Protein AF-A0A956XYI6-F1 (afdb_monomer)

Radius of gyration: 21.59 Å; Cα contacts (8 Å, |Δi|>4): 88; chains: 1; bounding box: 56×39×54 Å

Sequence (104 aa):
DAAPDSPQEMVDIVGSLCENNDKFAVQRPLPTVNLGDLLVIQDTGAHGYSMGFNYNGRLRPQELLLRADGIIERIRRPETLSDYFATLDHVAPDPFEPPRTPLN

Nearest PDB structures (foldseek):
  2yxx-assembly1_A  TM=8.941E-01  e=1.276E-04  Thermotoga maritima MSB8
  6n2f-assembly1_B  TM=9.217E-01  e=4.821E-04  Arabidopsis thaliana
  6n2f-assembly1_A  TM=9.181E-01  e=5.472E-04  Arabidopsis thaliana
  6n2a-assembly1_B  TM=9.261E-01  e=5.013E-03  Arabidopsis thaliana
  6n2a-assembly1_A  TM=8.818E-01  e=3.653E-03  Arabidopsis thaliana

Secondary structure (DSSP, 8-state):
---TT--EEEEEEE-SSSSTT-EEEEEEEEEPP-TT-----SS-TTTHHHH---GGG-PPPPEEEE-TTS-EEEEEPPP-HHHHTTT---SS------------

Mean predicted aligned error: 6.76 Å

Structure (mmCIF, N/CA/C/O backbone):
data_AF-A0A956XYI6-F1
#
_entry.id   AF-A0A956XYI6-F1
#
loop_
_atom_site.group_PDB
_atom_site.id
_atom_site.type_symbol
_atom_site.label_atom_id
_atom_site.label_alt_id
_atom_site.label_comp_id
_atom_site.label_asym_id
_atom_site.label_entity_id
_atom_site.label_seq_id
_atom_site.pdbx_PDB_ins_code
_atom_site.Cartn_x
_atom_site.Cartn_y
_atom_site.Cartn_z
_atom_site.occupancy
_atom_site.B_iso_or_equiv
_atom_site.auth_seq_id
_atom_site.auth_comp_id
_atom_site.auth_asym_id
_atom_site.auth_atom_id
_atom_site.pdbx_PDB_model_num
ATOM 1 N N . ASP A 1 1 ? -16.766 -8.141 13.920 1.00 50.56 1 ASP A N 1
ATOM 2 C CA . ASP A 1 1 ? -17.334 -6.944 14.569 1.00 50.56 1 ASP A CA 1
ATOM 3 C C . ASP A 1 1 ? -17.022 -6.956 16.052 1.00 50.56 1 ASP A C 1
ATOM 5 O O . ASP A 1 1 ? -17.385 -7.910 16.732 1.00 50.56 1 ASP A O 1
ATOM 9 N N . ALA A 1 2 ? -16.295 -5.948 16.537 1.00 58.91 2 ALA A N 1
ATOM 10 C CA . ALA A 1 2 ? -16.096 -5.755 17.972 1.00 58.91 2 ALA A CA 1
ATOM 11 C C . ALA A 1 2 ? -17.400 -5.225 18.590 1.00 58.91 2 ALA A C 1
ATOM 13 O O . ALA A 1 2 ? -18.053 -4.357 18.008 1.00 58.91 2 ALA A O 1
ATOM 14 N N . ALA A 1 3 ? -17.795 -5.754 19.750 1.00 64.62 3 ALA A N 1
ATOM 15 C CA . ALA A 1 3 ? -18.973 -5.275 20.464 1.00 64.62 3 ALA A CA 1
ATOM 16 C C . ALA A 1 3 ? -18.785 -3.795 20.870 1.00 64.62 3 ALA A C 1
ATOM 18 O O . ALA A 1 3 ? -17.657 -3.411 21.194 1.00 64.62 3 ALA A O 1
ATOM 19 N N . PRO A 1 4 ? -19.854 -2.976 20.888 1.00 65.25 4 PRO A N 1
ATOM 20 C CA . PRO A 1 4 ? -19.775 -1.529 21.132 1.00 65.25 4 PRO A CA 1
ATOM 21 C C . PRO A 1 4 ? -19.133 -1.131 22.475 1.00 65.25 4 PRO A C 1
ATOM 23 O O . PRO A 1 4 ? -18.628 -0.018 22.576 1.00 65.25 4 PRO A O 1
ATOM 26 N N . ASP A 1 5 ? -19.060 -2.049 23.445 1.00 73.31 5 ASP A N 1
ATOM 27 C CA . ASP A 1 5 ? -18.448 -1.832 24.767 1.00 73.31 5 ASP A CA 1
ATOM 28 C C . ASP A 1 5 ? -17.144 -2.627 24.983 1.00 73.31 5 ASP A C 1
ATOM 30 O O . ASP A 1 5 ? -16.734 -2.884 26.117 1.00 73.31 5 ASP A O 1
ATOM 34 N N . SER A 1 6 ? -16.488 -3.071 23.906 1.00 77.81 6 SER A N 1
ATOM 35 C CA . SER A 1 6 ? -15.193 -3.751 24.034 1.00 77.81 6 SER A CA 1
ATOM 36 C C . SER A 1 6 ? -14.153 -2.789 24.627 1.00 77.81 6 SER A C 1
ATOM 38 O O . SER A 1 6 ? -14.090 -1.638 24.181 1.00 77.81 6 SER A O 1
ATOM 40 N N . PRO A 1 7 ? -13.313 -3.231 25.584 1.00 85.88 7 PRO A N 1
ATOM 41 C CA . PRO A 1 7 ? -12.208 -2.423 26.086 1.00 85.88 7 PRO A CA 1
ATOM 42 C C . PRO A 1 7 ? -11.356 -1.896 24.928 1.00 85.88 7 PRO A C 1
ATOM 44 O O . PRO A 1 7 ? -11.027 -2.647 24.007 1.00 85.88 7 PRO A O 1
ATOM 47 N N . GLN A 1 8 ? -11.032 -0.604 24.972 1.00 92.94 8 GLN A N 1
ATOM 48 C CA . GLN A 1 8 ? -10.189 0.040 23.971 1.00 92.94 8 GLN A CA 1
ATOM 49 C C . GLN A 1 8 ? -8.785 0.272 24.515 1.00 92.94 8 GLN A C 1
ATOM 51 O O . GLN A 1 8 ? -8.595 0.633 25.678 1.00 92.94 8 GLN A O 1
ATOM 56 N N . GLU A 1 9 ? -7.807 0.112 23.637 1.00 94.69 9 GLU A N 1
ATOM 57 C CA . GLU A 1 9 ? -6.398 0.354 23.886 1.00 94.69 9 GLU A CA 1
ATOM 58 C C . GLU A 1 9 ? -5.934 1.522 23.011 1.00 94.69 9 GLU A C 1
ATOM 60 O O . GLU A 1 9 ? -6.329 1.654 21.850 1.00 94.69 9 GLU A O 1
ATOM 65 N N . MET A 1 10 ? -5.103 2.397 23.578 1.00 97.00 10 MET A N 1
ATOM 66 C CA . MET A 1 10 ? -4.497 3.503 22.838 1.00 97.00 10 MET A CA 1
ATOM 67 C C . MET A 1 10 ? -3.243 3.004 22.129 1.00 97.00 10 MET A C 1
ATOM 69 O O . MET A 1 10 ? -2.250 2.693 22.787 1.00 97.00 10 MET A O 1
ATOM 73 N N . VAL A 1 11 ? -3.278 2.955 20.797 1.00 96.50 11 VAL A N 1
ATOM 74 C CA . VAL A 1 11 ? -2.199 2.381 19.981 1.00 96.50 11 VAL A CA 1
ATOM 75 C C . VAL A 1 11 ? -1.769 3.307 18.843 1.00 96.50 11 VAL A C 1
ATOM 77 O O . VAL A 1 11 ? -2.547 4.121 18.346 1.00 96.50 11 VAL A O 1
ATOM 80 N N . ASP A 1 12 ? -0.523 3.162 18.400 1.00 96.88 12 ASP A N 1
ATOM 81 C CA . ASP A 1 12 ? -0.063 3.706 17.121 1.00 96.88 12 ASP A CA 1
ATOM 82 C C . ASP A 1 12 ? -0.261 2.648 16.024 1.00 96.88 12 ASP A C 1
ATOM 84 O O . ASP A 1 12 ? 0.045 1.472 16.219 1.00 96.88 12 ASP A O 1
ATOM 88 N N . ILE A 1 13 ? -0.738 3.073 14.854 1.00 97.12 13 ILE A N 1
ATOM 89 C CA . ILE A 1 13 ? -0.827 2.246 13.648 1.00 97.12 13 ILE A CA 1
ATOM 90 C C . ILE A 1 13 ? 0.406 2.515 12.805 1.00 97.12 13 ILE A C 1
ATOM 92 O O . ILE A 1 13 ? 0.549 3.585 12.207 1.00 97.12 13 ILE A O 1
ATOM 96 N N . VAL A 1 14 ? 1.288 1.527 12.766 1.00 97.06 14 VAL A N 1
ATOM 97 C CA . VAL A 1 14 ? 2.578 1.600 12.085 1.00 97.06 14 VAL A CA 1
ATOM 98 C C . VAL A 1 14 ? 2.607 0.676 10.880 1.00 97.06 14 VAL A C 1
ATOM 100 O O . VAL A 1 14 ? 1.858 -0.302 10.812 1.00 97.06 14 VAL A O 1
ATOM 103 N N . GLY A 1 15 ? 3.450 1.013 9.911 1.00 94.25 15 GLY A N 1
ATOM 104 C CA . GLY A 1 15 ? 3.763 0.112 8.818 1.00 94.25 15 GLY A CA 1
ATOM 105 C C . GLY A 1 15 ? 4.830 -0.908 9.212 1.00 94.25 15 GLY A C 1
ATOM 106 O O .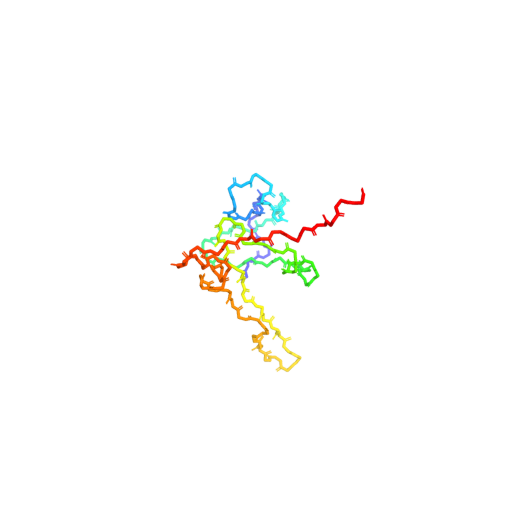 GLY A 1 15 ? 4.993 -1.280 10.373 1.00 94.25 15 GLY A O 1
ATOM 107 N N . SER A 1 16 ? 5.520 -1.419 8.201 1.00 92.50 16 SER A N 1
ATOM 108 C CA . SER A 1 16 ? 6.507 -2.497 8.348 1.00 92.50 16 SER A CA 1
ATOM 109 C C . SER A 1 16 ? 7.910 -2.085 7.913 1.00 92.50 16 SER A C 1
ATOM 111 O O . SER A 1 16 ? 8.778 -2.942 7.738 1.00 92.50 16 SER A O 1
ATOM 113 N N . LEU A 1 17 ? 8.107 -0.795 7.658 1.00 93.12 17 LEU A N 1
ATOM 114 C CA . LEU A 1 17 ? 9.400 -0.222 7.340 1.00 93.12 17 LEU A CA 1
ATOM 115 C C . LEU A 1 17 ? 10.223 -0.081 8.626 1.00 93.12 17 LEU A C 1
ATOM 117 O O . LEU A 1 17 ? 9.695 -0.062 9.738 1.00 93.12 17 LEU A O 1
ATOM 121 N N . CYS A 1 18 ? 11.538 0.008 8.473 1.00 91.69 18 CYS A N 1
ATOM 122 C CA . CYS A 1 18 ? 12.494 0.072 9.577 1.00 91.69 18 CYS A CA 1
ATOM 123 C C . CYS A 1 18 ? 12.649 1.502 10.130 1.00 91.69 18 CYS A C 1
ATOM 125 O O . CYS A 1 18 ? 13.614 1.812 10.829 1.00 91.69 18 CYS A O 1
ATOM 127 N N . GLU A 1 19 ? 11.699 2.383 9.819 1.00 93.88 19 GLU A N 1
ATOM 128 C CA . GLU A 1 19 ? 11.805 3.823 9.977 1.00 93.88 19 GLU A CA 1
ATOM 129 C C . GLU A 1 19 ? 10.803 4.318 11.022 1.00 93.88 19 GLU A C 1
ATOM 131 O O . GLU A 1 19 ? 9.615 4.010 10.980 1.00 93.88 19 GLU A O 1
ATOM 136 N N . ASN A 1 20 ? 11.265 5.157 11.953 1.00 92.75 20 ASN A N 1
ATOM 137 C CA . ASN A 1 20 ? 10.431 5.659 13.054 1.00 92.75 20 ASN A CA 1
ATOM 138 C C . ASN A 1 20 ? 9.197 6.460 12.588 1.00 92.75 20 ASN A C 1
ATOM 140 O O . ASN A 1 20 ? 8.216 6.578 13.324 1.00 92.75 20 ASN A O 1
ATOM 144 N N . ASN A 1 21 ? 9.253 7.048 11.391 1.00 92.94 21 ASN A N 1
ATOM 145 C CA . ASN A 1 21 ? 8.155 7.822 10.819 1.00 92.94 21 ASN A CA 1
ATOM 146 C C . ASN A 1 21 ? 7.201 6.987 9.949 1.00 92.94 21 ASN A C 1
ATOM 148 O O . ASN A 1 21 ? 6.273 7.570 9.391 1.00 92.94 21 ASN A O 1
ATOM 152 N N . ASP A 1 22 ? 7.373 5.663 9.863 1.00 95.56 22 ASP A N 1
ATOM 153 C CA . ASP A 1 22 ? 6.422 4.767 9.195 1.00 95.56 22 ASP A CA 1
ATOM 154 C C . ASP A 1 22 ? 5.172 4.544 10.061 1.00 95.56 22 ASP A C 1
ATOM 156 O O . ASP A 1 22 ? 4.920 3.473 10.619 1.00 95.56 22 ASP A O 1
ATOM 160 N N . LYS A 1 23 ? 4.407 5.622 10.233 1.00 96.38 23 LYS A N 1
ATOM 161 C CA . LYS A 1 23 ? 3.186 5.671 11.034 1.00 96.38 23 LYS A CA 1
ATOM 162 C C . LYS A 1 23 ? 2.031 6.158 10.170 1.00 96.38 23 LYS A C 1
ATOM 164 O O . LYS A 1 23 ? 2.054 7.280 9.674 1.00 96.38 23 LYS A O 1
ATOM 169 N N . PHE A 1 24 ? 0.990 5.342 10.049 1.00 95.81 24 PHE A N 1
ATOM 170 C CA . PHE A 1 24 ? -0.259 5.724 9.387 1.00 95.81 24 PHE A CA 1
ATOM 171 C C . PHE A 1 24 ? -1.141 6.582 10.292 1.00 95.81 24 PHE A C 1
ATOM 173 O O . PHE A 1 24 ? -1.826 7.496 9.835 1.00 95.81 24 PHE A O 1
ATOM 180 N N . ALA A 1 25 ? -1.145 6.275 11.587 1.00 96.69 25 ALA A N 1
ATOM 181 C CA . ALA A 1 25 ? -1.936 6.982 12.575 1.00 96.69 25 ALA A CA 1
ATOM 182 C C . ALA A 1 25 ? -1.298 6.844 13.954 1.00 96.69 25 ALA A C 1
ATOM 184 O O . ALA A 1 25 ? -0.760 5.797 14.295 1.00 96.69 25 ALA A O 1
ATOM 185 N N . VAL A 1 26 ? -1.386 7.893 14.761 1.00 97.12 26 VAL A N 1
ATOM 186 C CA . VAL A 1 26 ? -0.873 7.898 16.134 1.00 97.12 26 VAL A CA 1
ATOM 187 C C . VAL A 1 26 ? -2.022 7.999 17.124 1.00 97.12 26 VAL A C 1
ATOM 189 O O . VAL A 1 26 ? -3.037 8.631 16.812 1.00 97.12 26 VAL A O 1
ATOM 192 N N . GLN A 1 27 ? -1.847 7.381 18.293 1.00 96.94 27 GLN A N 1
ATOM 193 C CA . GLN A 1 27 ? -2.747 7.470 19.445 1.00 96.94 27 GLN A CA 1
ATOM 194 C C . GLN A 1 27 ? -4.221 7.239 19.080 1.00 96.94 27 GLN A C 1
ATOM 196 O O . GLN A 1 27 ? -5.089 8.074 19.343 1.00 96.94 27 GLN A O 1
ATOM 201 N N . ARG A 1 28 ? -4.512 6.105 18.441 1.00 96.19 28 ARG A N 1
ATOM 202 C CA . ARG A 1 28 ? -5.872 5.708 18.080 1.00 96.19 28 ARG A CA 1
ATOM 203 C C . ARG A 1 28 ? -6.453 4.772 19.135 1.00 96.19 28 ARG A C 1
ATOM 205 O O . ARG A 1 28 ? -5.806 3.777 19.452 1.00 96.19 28 ARG A O 1
ATOM 212 N N . PRO A 1 29 ? -7.655 5.066 19.658 1.00 95.50 29 PRO A N 1
ATOM 213 C CA . PRO A 1 29 ? -8.374 4.117 20.485 1.00 95.50 29 PRO A CA 1
ATOM 214 C C . PRO A 1 29 ? -8.939 3.015 19.587 1.00 95.50 29 PRO A C 1
ATOM 216 O O . PRO A 1 29 ? -9.741 3.290 18.691 1.00 95.50 29 PRO A O 1
ATOM 219 N N . LEU A 1 30 ? -8.507 1.776 19.799 1.00 94.00 30 LEU A N 1
ATOM 220 C CA . LEU A 1 30 ? -8.997 0.608 19.068 1.00 94.00 30 LEU A CA 1
ATOM 221 C C . LEU A 1 30 ? -9.377 -0.510 20.039 1.00 94.00 30 LEU A C 1
ATOM 223 O O . LEU A 1 30 ? -8.785 -0.596 21.113 1.00 94.00 30 LEU A O 1
ATOM 227 N N . PRO A 1 31 ? -10.344 -1.377 19.689 1.00 93.50 31 PRO A N 1
ATOM 228 C CA . PRO A 1 31 ? -10.529 -2.627 20.420 1.00 93.50 31 PRO A CA 1
ATOM 229 C C . PRO A 1 31 ? -9.249 -3.476 20.353 1.00 93.50 31 PRO A C 1
ATOM 231 O O . PRO A 1 31 ? -8.425 -3.278 19.459 1.00 93.50 31 PRO A O 1
ATOM 234 N N . THR A 1 32 ? -9.099 -4.446 21.259 1.00 91.88 32 THR A N 1
ATOM 235 C CA . THR A 1 32 ? -7.982 -5.404 21.220 1.00 91.88 32 THR A CA 1
ATOM 236 C C . THR A 1 32 ? -7.858 -6.048 19.834 1.00 91.88 32 THR A C 1
ATOM 238 O O . THR A 1 32 ? -8.815 -6.638 19.328 1.00 91.88 32 THR A O 1
ATOM 241 N N . VAL A 1 33 ? -6.671 -5.933 19.233 1.00 92.00 33 VAL A N 1
ATOM 242 C CA . VAL A 1 33 ? -6.356 -6.428 17.885 1.00 92.00 33 VAL A CA 1
ATOM 243 C C . VAL A 1 33 ? -5.593 -7.743 17.982 1.00 92.00 33 VAL A C 1
ATOM 245 O O . VAL A 1 33 ? -4.640 -7.864 18.751 1.00 92.00 33 VAL A O 1
ATOM 248 N N . ASN A 1 34 ? -5.975 -8.715 17.162 1.00 92.38 34 ASN A N 1
ATOM 249 C CA . ASN A 1 34 ? -5.320 -10.010 17.063 1.00 92.38 34 ASN A CA 1
ATOM 250 C C . ASN A 1 34 ? -4.655 -10.190 15.694 1.00 92.38 34 ASN A C 1
ATOM 252 O O . ASN A 1 34 ? -5.015 -9.562 14.697 1.00 92.38 34 ASN A O 1
ATOM 256 N N . LEU A 1 35 ? -3.673 -11.092 15.630 1.00 95.19 35 LEU A N 1
ATOM 257 C CA . LEU A 1 35 ? -3.078 -11.488 14.355 1.00 95.19 35 LEU A CA 1
ATOM 258 C C . LEU A 1 35 ? -4.158 -12.047 13.420 1.00 95.19 35 LEU A C 1
ATOM 260 O O . LEU A 1 35 ? -4.878 -12.974 13.781 1.00 95.19 35 LEU A O 1
ATOM 264 N N . GLY A 1 36 ? -4.217 -11.503 12.205 1.00 94.75 36 GLY A N 1
ATOM 265 C CA . GLY A 1 36 ? -5.202 -11.879 11.190 1.00 94.75 36 GLY A CA 1
ATOM 266 C C . GLY A 1 36 ? -6.411 -10.946 11.100 1.00 94.75 36 GLY A C 1
ATOM 267 O O . GLY A 1 36 ? -7.148 -11.044 10.120 1.00 94.75 36 GLY A O 1
ATOM 268 N N . ASP A 1 37 ? -6.591 -10.021 12.047 1.00 95.19 37 ASP A N 1
ATOM 269 C CA . ASP A 1 37 ? -7.630 -8.996 11.942 1.00 95.19 37 ASP A CA 1
ATOM 270 C C . ASP A 1 37 ? -7.372 -8.057 10.752 1.00 95.19 37 ASP A C 1
ATOM 272 O O . ASP A 1 37 ? -6.231 -7.764 10.381 1.00 95.19 37 ASP A O 1
ATOM 276 N N . LEU A 1 38 ? -8.458 -7.566 10.149 1.00 95.50 38 LEU A N 1
ATOM 277 C CA . LEU A 1 38 ? -8.398 -6.610 9.047 1.00 95.50 38 LEU A CA 1
ATOM 278 C C . LEU A 1 38 ? -8.484 -5.177 9.572 1.00 95.50 38 LEU A C 1
ATOM 280 O O . LEU A 1 38 ? -9.386 -4.834 10.335 1.00 95.50 38 LEU A O 1
ATOM 284 N N . LEU A 1 39 ? -7.584 -4.325 9.083 1.00 94.44 39 LEU A N 1
ATOM 285 C CA . LEU A 1 39 ? -7.591 -2.885 9.318 1.00 94.44 39 LEU A CA 1
ATOM 286 C C . LEU A 1 39 ? -7.820 -2.146 7.997 1.00 94.44 39 LEU A C 1
ATOM 288 O O . LEU A 1 39 ? -7.223 -2.488 6.977 1.00 94.44 39 LEU A O 1
ATOM 292 N N . VAL A 1 40 ? -8.659 -1.110 8.022 1.00 95.75 40 VAL A N 1
ATOM 293 C CA . VAL A 1 40 ? -8.956 -0.274 6.852 1.00 95.75 40 VAL A CA 1
ATOM 294 C C . VAL A 1 40 ? -8.520 1.161 7.120 1.00 95.75 40 VAL A C 1
ATOM 296 O O . VAL A 1 40 ? -8.960 1.779 8.089 1.00 95.75 40 VAL A O 1
ATOM 299 N N . ILE A 1 41 ? -7.689 1.705 6.230 1.00 96.38 41 ILE A N 1
ATOM 300 C CA . ILE A 1 41 ? -7.370 3.134 6.184 1.00 96.38 41 ILE A CA 1
ATOM 301 C C . ILE A 1 41 ? -8.292 3.774 5.143 1.00 96.38 41 ILE A C 1
ATOM 303 O O . ILE A 1 41 ? -8.198 3.479 3.950 1.00 96.38 41 ILE A O 1
ATOM 307 N N . GLN A 1 42 ? -9.208 4.614 5.618 1.00 96.44 42 GLN A N 1
ATOM 308 C CA . GLN A 1 42 ? -10.186 5.310 4.782 1.00 96.44 42 GLN A CA 1
ATOM 309 C C . GLN A 1 42 ? -9.541 6.467 4.004 1.00 96.44 42 GLN A C 1
ATOM 311 O O . GLN A 1 42 ? -8.439 6.906 4.330 1.00 96.44 42 GLN A O 1
ATOM 316 N N . ASP A 1 43 ? -10.241 6.954 2.977 1.00 96.50 43 ASP A N 1
ATOM 317 C CA . ASP A 1 43 ? -9.862 8.133 2.181 1.00 96.50 43 ASP A CA 1
ATOM 318 C C . ASP A 1 43 ? -8.493 8.037 1.478 1.00 96.50 43 ASP A C 1
ATOM 320 O O . ASP A 1 43 ? -7.810 9.030 1.239 1.00 96.50 43 ASP A O 1
ATOM 324 N N . THR A 1 44 ? -8.100 6.827 1.078 1.00 96.19 44 THR A N 1
ATOM 325 C CA . THR A 1 44 ? -6.797 6.530 0.449 1.00 96.19 44 THR A CA 1
ATOM 326 C C . THR A 1 44 ? -6.796 6.594 -1.085 1.00 96.19 44 THR A C 1
ATOM 328 O O . THR A 1 44 ? -5.797 6.255 -1.722 1.00 96.19 44 THR A O 1
ATOM 331 N N . GLY A 1 45 ? -7.898 7.036 -1.704 1.00 96.19 45 GLY A N 1
ATOM 332 C CA . GLY A 1 45 ? -8.069 7.013 -3.164 1.00 96.19 45 GLY A CA 1
ATOM 333 C C . GLY A 1 45 ? -7.193 8.014 -3.928 1.00 96.19 45 GLY A C 1
ATOM 334 O O . GLY A 1 45 ? -6.748 7.727 -5.037 1.00 96.19 45 GLY A O 1
ATOM 335 N N . ALA A 1 46 ? -6.911 9.178 -3.341 1.00 97.38 46 ALA A N 1
ATOM 336 C CA . ALA A 1 46 ? -6.024 10.179 -3.928 1.00 97.38 46 ALA A CA 1
ATOM 337 C C . ALA A 1 46 ? -4.635 10.090 -3.294 1.00 97.38 46 ALA A C 1
ATOM 339 O O . ALA A 1 46 ? -4.511 9.934 -2.084 1.00 97.38 46 ALA A O 1
ATOM 340 N N . HIS A 1 47 ? -3.586 10.212 -4.110 1.00 96.00 47 HIS A N 1
ATOM 341 C CA . HIS A 1 47 ? -2.182 10.260 -3.675 1.00 96.00 47 HIS A CA 1
ATOM 342 C C . HIS A 1 47 ? -1.650 9.037 -2.903 1.00 96.00 47 HIS A C 1
ATOM 344 O O . HIS A 1 47 ? -0.455 8.987 -2.642 1.00 96.00 47 HIS A O 1
ATOM 350 N N . GLY A 1 48 ? -2.474 8.026 -2.606 1.00 94.31 48 GLY A N 1
ATOM 351 C CA . GLY A 1 48 ? -2.039 6.776 -1.983 1.00 94.31 48 GLY A CA 1
ATOM 352 C C . GLY A 1 48 ? -1.136 5.970 -2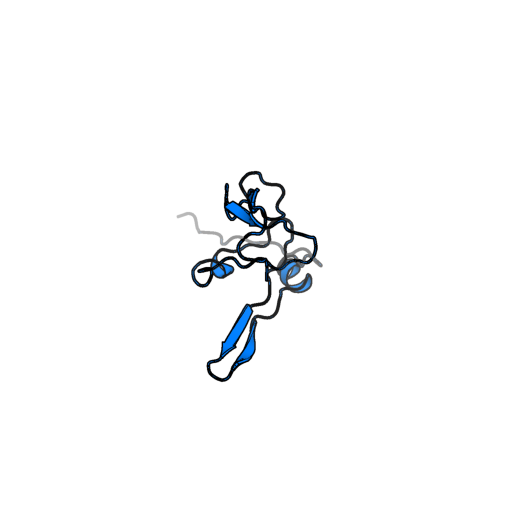.916 1.00 94.31 48 GLY A C 1
ATOM 353 O O . GLY A 1 48 ? 0.089 6.030 -2.827 1.00 94.31 48 GLY A O 1
ATOM 354 N N . TYR A 1 49 ? -1.729 5.238 -3.864 1.00 95.44 49 TYR A N 1
ATOM 355 C CA . TYR A 1 49 ? -0.945 4.397 -4.775 1.00 95.44 49 TYR A CA 1
ATOM 356 C C . TYR A 1 49 ? 0.069 5.207 -5.600 1.00 95.44 49 TYR A C 1
ATOM 358 O O . TYR A 1 49 ? 1.208 4.774 -5.790 1.00 95.44 49 TYR A O 1
ATOM 366 N N . SER A 1 50 ? -0.324 6.386 -6.097 1.00 96.00 50 SER A N 1
ATOM 367 C CA . SER A 1 50 ? 0.503 7.186 -7.012 1.00 96.00 50 SER A CA 1
ATOM 368 C C . SER A 1 50 ? 1.786 7.725 -6.381 1.00 96.00 50 SER A C 1
ATOM 370 O O . SER A 1 50 ? 2.758 7.922 -7.106 1.00 96.00 50 SER A O 1
ATOM 372 N N . MET A 1 51 ? 1.817 7.927 -5.060 1.00 96.06 51 MET A N 1
ATOM 373 C CA . MET A 1 51 ? 3.016 8.367 -4.337 1.00 96.06 51 MET A CA 1
ATOM 374 C C . MET A 1 51 ? 3.709 7.236 -3.570 1.00 96.06 51 MET A C 1
ATOM 376 O O . MET A 1 51 ? 4.753 7.472 -2.969 1.00 96.06 51 MET A O 1
ATOM 380 N N . GLY A 1 52 ? 3.171 6.013 -3.600 1.00 92.00 52 GLY A N 1
ATOM 381 C CA . GLY A 1 52 ? 3.832 4.842 -3.031 1.00 92.00 52 GLY A CA 1
ATOM 382 C C . GLY A 1 52 ? 5.130 4.491 -3.767 1.00 92.00 52 GLY A C 1
ATOM 383 O O . GLY A 1 52 ? 5.313 4.825 -4.941 1.00 92.00 52 GLY A O 1
ATOM 384 N N . PHE A 1 53 ? 6.029 3.785 -3.085 1.00 91.38 53 PHE A N 1
ATOM 385 C CA . PHE A 1 53 ? 7.331 3.349 -3.598 1.00 91.38 53 PHE A CA 1
ATOM 386 C C . PHE A 1 53 ? 7.744 2.008 -2.980 1.00 91.38 53 PHE A C 1
ATOM 388 O O . PHE A 1 53 ? 7.258 1.620 -1.921 1.00 91.38 53 PHE A O 1
ATOM 395 N N . ASN A 1 54 ? 8.665 1.304 -3.638 1.00 94.94 54 ASN A N 1
ATOM 396 C CA . ASN A 1 54 ? 9.090 -0.054 -3.284 1.00 94.94 54 ASN A CA 1
ATOM 397 C C . ASN A 1 54 ? 10.232 -0.100 -2.255 1.00 94.94 54 ASN A C 1
ATOM 399 O O . ASN A 1 54 ? 11.167 -0.899 -2.361 1.00 94.94 54 ASN A O 1
ATOM 403 N N . TYR A 1 55 ? 10.197 0.800 -1.277 1.00 93.81 55 TYR A N 1
ATOM 404 C CA . TYR A 1 55 ? 11.218 0.850 -0.238 1.00 93.81 55 TYR A CA 1
ATOM 405 C C . TYR A 1 55 ? 11.216 -0.441 0.600 1.00 93.81 55 TYR A C 1
ATOM 407 O O . TYR A 1 55 ? 10.183 -1.097 0.750 1.00 93.81 55 TYR A O 1
ATOM 415 N N . ASN A 1 56 ? 12.394 -0.861 1.068 1.00 93.75 56 ASN A N 1
ATOM 416 C CA . ASN A 1 56 ? 12.632 -2.180 1.674 1.00 93.75 56 ASN A CA 1
ATOM 417 C C . ASN A 1 56 ? 12.162 -3.371 0.808 1.00 93.75 56 ASN A C 1
ATOM 419 O O . ASN A 1 56 ? 11.823 -4.431 1.332 1.00 93.75 56 ASN A O 1
ATOM 423 N N . GLY A 1 57 ? 12.115 -3.202 -0.520 1.00 92.81 57 GLY A N 1
ATOM 424 C CA . GLY A 1 57 ? 11.692 -4.247 -1.456 1.00 92.81 57 GLY A CA 1
ATOM 425 C C . GLY A 1 57 ? 10.207 -4.603 -1.359 1.00 92.81 57 GLY A C 1
ATOM 426 O O . GLY A 1 57 ? 9.799 -5.676 -1.804 1.00 92.81 57 GLY A O 1
ATOM 427 N N . ARG A 1 58 ? 9.376 -3.736 -0.761 1.00 94.00 58 ARG A N 1
ATOM 428 C CA . ARG A 1 58 ? 7.930 -3.962 -0.675 1.00 94.00 58 ARG A CA 1
ATOM 429 C C . ARG A 1 58 ? 7.294 -3.798 -2.051 1.00 94.00 58 ARG A C 1
ATOM 431 O O . ARG A 1 58 ? 7.272 -2.705 -2.606 1.00 94.00 58 ARG A O 1
ATOM 438 N N . LEU A 1 59 ? 6.782 -4.893 -2.602 1.00 96.31 59 LEU A N 1
ATOM 439 C CA . LEU A 1 59 ? 6.050 -4.899 -3.870 1.00 96.31 59 LEU A CA 1
ATOM 440 C C . LEU A 1 59 ? 4.730 -4.135 -3.724 1.00 96.31 59 LEU A C 1
ATOM 442 O O . LEU A 1 59 ? 4.065 -4.241 -2.688 1.00 96.31 59 LEU A O 1
ATOM 446 N N . ARG A 1 60 ? 4.338 -3.371 -4.748 1.00 96.50 60 ARG A N 1
ATOM 447 C CA . ARG A 1 60 ? 3.073 -2.630 -4.712 1.00 96.50 60 ARG A CA 1
ATOM 448 C C . ARG A 1 60 ? 1.874 -3.587 -4.691 1.00 96.50 60 ARG A C 1
ATOM 450 O O . ARG A 1 60 ? 1.885 -4.614 -5.382 1.00 96.50 60 ARG A O 1
ATOM 457 N N . PRO A 1 61 ? 0.828 -3.263 -3.910 1.00 96.44 61 PRO A N 1
ATOM 458 C CA . PRO A 1 61 ? -0.345 -4.114 -3.783 1.00 96.44 61 PRO A CA 1
ATOM 459 C C . PRO A 1 61 ? -1.201 -4.089 -5.054 1.00 96.44 61 PRO A C 1
ATOM 461 O O . PRO A 1 61 ? -1.026 -3.263 -5.944 1.00 96.44 61 PRO A O 1
ATOM 464 N N . GLN A 1 62 ? -2.169 -4.998 -5.120 1.00 97.94 62 GLN A N 1
ATOM 465 C CA . GLN A 1 62 ? -3.239 -4.926 -6.113 1.00 97.94 62 GLN A CA 1
ATOM 466 C C . GLN A 1 62 ? -4.224 -3.793 -5.796 1.00 97.94 62 GLN A C 1
ATOM 468 O O . GLN A 1 62 ? -4.370 -3.408 -4.637 1.00 97.94 62 GLN A O 1
ATOM 473 N N . GLU A 1 63 ? -4.970 -3.343 -6.803 1.00 98.31 63 GLU A N 1
ATOM 474 C CA . GLU A 1 63 ? -6.119 -2.449 -6.627 1.00 98.31 63 GLU A CA 1
ATOM 475 C C . GLU A 1 63 ? -7.389 -3.150 -7.109 1.00 98.31 63 GLU A C 1
ATOM 477 O O . GLU A 1 63 ? -7.429 -3.746 -8.194 1.00 98.31 63 GLU A O 1
ATOM 482 N N . LEU A 1 64 ? -8.427 -3.076 -6.279 1.00 98.31 64 LEU A N 1
ATOM 483 C CA . LEU A 1 64 ? -9.742 -3.645 -6.536 1.00 98.31 64 LEU A CA 1
ATOM 484 C C . LEU A 1 64 ? -10.775 -2.517 -6.591 1.00 98.31 64 LEU A C 1
ATOM 486 O O . LEU A 1 64 ? -10.716 -1.579 -5.800 1.00 98.31 64 LEU A O 1
ATOM 490 N N . LEU A 1 65 ? -11.733 -2.637 -7.502 1.00 98.31 65 LEU A N 1
ATOM 491 C CA . LEU A 1 65 ? -12.867 -1.739 -7.658 1.00 98.31 65 LEU A CA 1
ATOM 492 C C . LEU A 1 65 ? -14.153 -2.498 -7.336 1.00 98.31 65 LEU A C 1
ATOM 494 O O . LEU A 1 65 ? -14.491 -3.466 -8.014 1.00 98.31 65 LEU A O 1
ATOM 498 N N . LEU A 1 66 ? -14.889 -2.036 -6.328 1.00 98.19 66 LEU A N 1
ATOM 499 C CA . LEU A 1 66 ? -16.267 -2.463 -6.108 1.00 98.19 66 LEU A CA 1
ATOM 500 C C . LEU A 1 66 ? -17.184 -1.666 -7.041 1.00 98.19 66 LEU A C 1
ATOM 502 O O . LEU A 1 66 ? -17.276 -0.442 -6.942 1.00 98.19 66 LEU A O 1
ATOM 506 N N . ARG A 1 67 ? -17.849 -2.358 -7.962 1.00 98.19 67 ARG A N 1
ATOM 507 C CA . ARG A 1 67 ? -18.782 -1.769 -8.928 1.00 98.19 67 ARG A CA 1
ATOM 508 C C . ARG A 1 67 ? -20.160 -1.566 -8.292 1.00 98.19 67 ARG A C 1
ATOM 510 O O . ARG A 1 67 ? -20.505 -2.199 -7.296 1.00 98.19 67 ARG A O 1
ATOM 517 N N . ALA A 1 68 ? -20.978 -0.707 -8.903 1.00 98.25 68 ALA A N 1
ATOM 518 C CA . ALA A 1 68 ? -22.332 -0.406 -8.423 1.00 98.25 68 ALA A CA 1
ATOM 519 C C . ALA A 1 68 ? -23.280 -1.624 -8.434 1.00 98.25 68 ALA A C 1
AT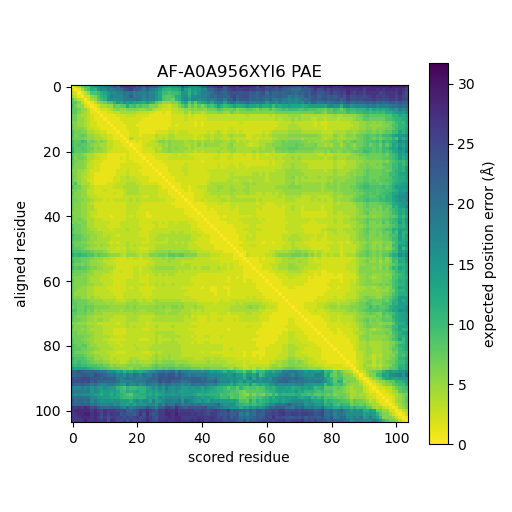OM 521 O O . ALA A 1 68 ? -24.254 -1.645 -7.690 1.00 98.25 68 ALA A O 1
ATOM 522 N N . ASP A 1 69 ? -22.989 -2.638 -9.254 1.00 98.06 69 ASP A N 1
ATOM 523 C CA . ASP A 1 69 ? -23.719 -3.912 -9.313 1.00 98.06 69 ASP A CA 1
ATOM 524 C C . ASP A 1 69 ? -23.201 -4.965 -8.312 1.00 98.06 69 ASP A C 1
ATOM 526 O O . ASP A 1 69 ? -23.644 -6.112 -8.335 1.00 98.06 69 ASP A O 1
ATOM 530 N N . GLY A 1 70 ? -22.272 -4.591 -7.426 1.00 98.38 70 GLY A N 1
ATOM 531 C CA . GLY A 1 70 ? -21.713 -5.463 -6.391 1.00 98.38 70 GLY A CA 1
ATOM 532 C C . GLY A 1 70 ? -20.554 -6.348 -6.855 1.00 98.38 70 GLY A C 1
ATOM 533 O O . GLY A 1 70 ? -19.973 -7.059 -6.036 1.00 98.38 70 GLY A O 1
ATOM 534 N N . ILE A 1 71 ? -20.175 -6.306 -8.136 1.00 98.56 71 ILE A N 1
ATOM 535 C CA . ILE A 1 71 ? -19.023 -7.060 -8.643 1.00 98.56 71 ILE A CA 1
ATOM 536 C C . ILE A 1 71 ? -17.723 -6.388 -8.191 1.00 98.56 71 ILE A C 1
ATOM 538 O O . ILE A 1 71 ? -17.558 -5.175 -8.316 1.00 98.56 71 ILE A O 1
ATOM 542 N N . ILE A 1 72 ? -16.772 -7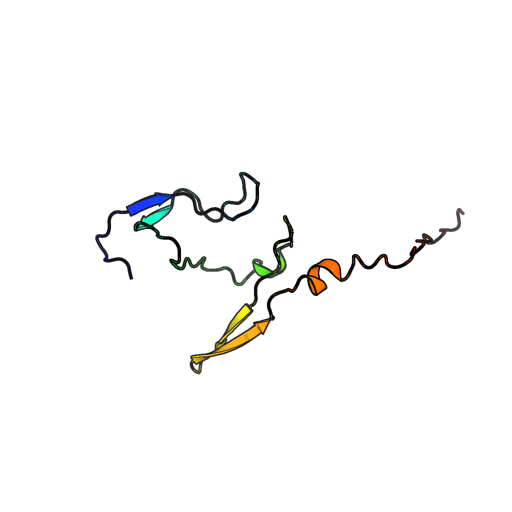.193 -7.715 1.00 98.56 72 ILE A N 1
ATOM 543 C CA . ILE A 1 72 ? -15.408 -6.747 -7.418 1.00 98.56 72 ILE A CA 1
ATOM 544 C C . ILE A 1 72 ? -14.529 -7.040 -8.632 1.00 98.56 72 ILE A C 1
ATOM 546 O O . ILE A 1 72 ? -14.332 -8.195 -9.009 1.00 98.56 72 ILE A O 1
ATOM 550 N N . GLU A 1 73 ? -13.982 -5.991 -9.231 1.00 98.44 73 GLU A N 1
ATOM 551 C CA . GLU A 1 73 ? -13.079 -6.071 -10.374 1.00 98.44 73 GLU A CA 1
ATOM 552 C C . GLU A 1 73 ? -11.648 -5.748 -9.946 1.00 98.44 73 GLU A C 1
ATOM 554 O O . GLU A 1 73 ? -11.399 -4.772 -9.241 1.00 98.44 73 GLU A O 1
ATOM 559 N N . ARG A 1 74 ? -10.673 -6.545 -10.390 1.00 98.50 74 ARG A N 1
ATOM 560 C CA . ARG A 1 74 ? -9.260 -6.213 -10.190 1.00 98.50 74 ARG A CA 1
ATOM 561 C C . ARG A 1 74 ? -8.790 -5.274 -11.291 1.00 98.50 74 ARG A C 1
ATOM 563 O O . ARG A 1 74 ? -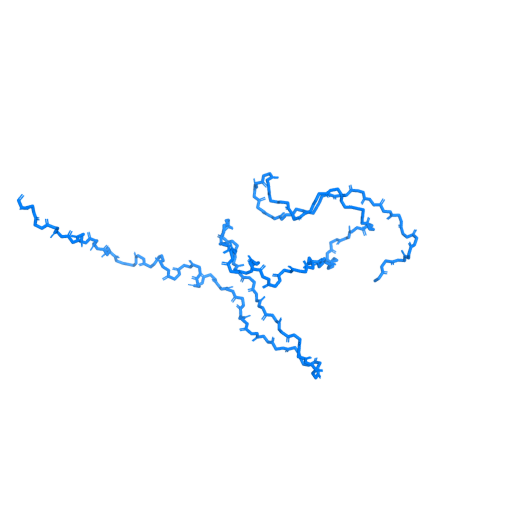8.523 -5.723 -12.402 1.00 98.50 74 ARG A O 1
ATOM 570 N N . ILE A 1 75 ? -8.626 -4.001 -10.948 1.00 98.31 75 ILE A N 1
ATOM 571 C CA . ILE A 1 75 ? -8.207 -2.944 -11.881 1.00 98.31 75 ILE A CA 1
ATOM 572 C C . ILE A 1 75 ? -6.681 -2.808 -11.983 1.00 98.31 75 ILE A C 1
ATOM 574 O O . ILE A 1 75 ? -6.170 -2.288 -12.972 1.00 98.31 75 ILE A O 1
ATOM 578 N N . ARG A 1 76 ? -5.938 -3.335 -10.999 1.00 98.38 76 ARG A N 1
ATOM 579 C CA . ARG A 1 76 ? -4.479 -3.483 -11.059 1.00 98.38 76 ARG A CA 1
ATOM 580 C C . ARG A 1 76 ? -4.044 -4.760 -10.342 1.00 98.38 76 ARG A C 1
ATOM 582 O O . ARG A 1 76 ? -4.475 -5.025 -9.223 1.00 98.38 76 ARG A O 1
ATOM 589 N N . ARG A 1 77 ? -3.198 -5.573 -10.982 1.00 98.19 77 ARG A N 1
ATOM 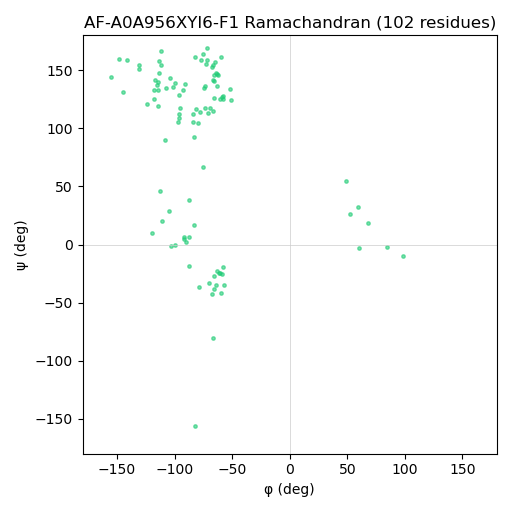590 C CA . ARG A 1 77 ? -2.578 -6.761 -10.358 1.00 98.19 77 ARG A CA 1
ATOM 591 C C . ARG A 1 77 ? -1.500 -6.345 -9.342 1.00 98.19 77 ARG A C 1
ATOM 593 O O . ARG A 1 77 ? -0.929 -5.274 -9.526 1.00 98.19 77 ARG A O 1
ATOM 600 N N . PRO A 1 78 ? -1.175 -7.169 -8.328 1.00 97.94 78 PRO A N 1
ATOM 601 C CA . PRO A 1 78 ? -0.031 -6.865 -7.478 1.00 97.94 78 PRO A CA 1
ATOM 602 C C . PRO A 1 78 ? 1.264 -6.966 -8.294 1.00 97.94 78 PRO A C 1
ATOM 604 O O . PRO A 1 78 ? 1.333 -7.690 -9.300 1.00 97.94 78 PRO A O 1
ATOM 607 N N . GLU A 1 79 ? 2.287 -6.240 -7.859 1.00 97.94 79 GLU A N 1
ATOM 608 C CA . GLU A 1 79 ? 3.629 -6.401 -8.405 1.00 97.94 79 GLU A CA 1
ATOM 609 C C . GLU A 1 79 ? 4.220 -7.761 -8.030 1.00 97.94 79 GLU A C 1
ATOM 611 O O . GLU A 1 79 ? 3.905 -8.372 -7.007 1.00 97.94 79 GLU A O 1
ATOM 616 N N . THR A 1 80 ? 5.110 -8.224 -8.893 1.00 97.06 80 THR A N 1
ATOM 617 C CA . THR A 1 80 ? 5.937 -9.412 -8.729 1.00 97.06 80 THR A CA 1
ATOM 618 C C . THR A 1 80 ? 7.394 -8.990 -8.560 1.00 97.06 80 THR A C 1
ATOM 620 O O . THR A 1 80 ? 7.769 -7.861 -8.879 1.00 97.06 80 THR A O 1
ATOM 623 N N . LEU A 1 81 ? 8.254 -9.916 -8.129 1.00 95.31 81 LEU A N 1
ATOM 624 C CA . LEU A 1 81 ? 9.698 -9.660 -8.107 1.00 95.31 81 LEU A CA 1
ATOM 625 C C . LEU A 1 81 ? 10.232 -9.280 -9.496 1.00 95.31 81 LEU A C 1
ATOM 627 O O . LEU A 1 81 ? 11.101 -8.424 -9.594 1.00 95.31 81 LEU A O 1
ATOM 631 N N . SER A 1 82 ? 9.680 -9.857 -10.568 1.00 94.50 82 SER A N 1
ATOM 632 C CA . SER A 1 82 ? 10.087 -9.506 -11.931 1.00 94.50 82 SER A CA 1
ATOM 633 C C . SER A 1 82 ? 9.777 -8.052 -12.279 1.00 94.50 82 SER A C 1
ATOM 635 O O . SER A 1 82 ? 10.555 -7.4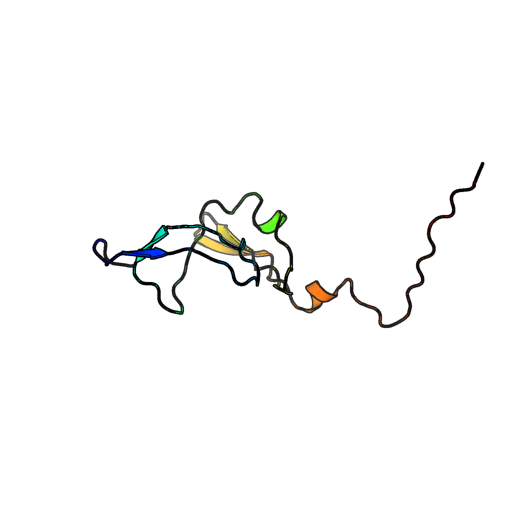49 -13.006 1.00 94.50 82 SER A O 1
ATOM 637 N N . ASP A 1 83 ? 8.673 -7.487 -11.777 1.00 95.19 83 ASP A N 1
ATOM 638 C CA . ASP A 1 83 ? 8.357 -6.067 -11.986 1.00 95.19 83 ASP A CA 1
ATOM 639 C C . ASP A 1 83 ? 9.363 -5.181 -11.248 1.00 95.19 83 ASP A C 1
ATOM 641 O O . ASP A 1 83 ? 9.866 -4.209 -11.802 1.00 95.19 83 ASP A O 1
ATOM 645 N N . TYR A 1 84 ? 9.701 -5.557 -10.012 1.00 94.88 84 TYR A N 1
ATOM 646 C CA . TYR A 1 84 ? 10.645 -4.816 -9.178 1.00 94.88 84 TYR A CA 1
ATOM 647 C C . TYR A 1 84 ? 12.073 -4.820 -9.740 1.00 94.88 84 TYR A C 1
ATOM 649 O O . TYR A 1 84 ? 12.761 -3.803 -9.692 1.00 94.88 84 TYR A O 1
ATOM 657 N N . PHE A 1 85 ? 12.508 -5.943 -10.314 1.00 92.88 85 PHE A N 1
ATOM 658 C CA . PHE A 1 85 ? 13.827 -6.083 -10.934 1.00 92.88 85 PHE A CA 1
ATOM 659 C C . PHE A 1 85 ? 13.855 -5.716 -12.425 1.00 92.88 85 PHE A C 1
ATOM 661 O O . PHE A 1 85 ? 14.915 -5.816 -13.036 1.00 92.88 85 PHE A O 1
ATOM 668 N N . ALA A 1 86 ? 12.742 -5.270 -13.021 1.00 92.31 86 ALA A N 1
ATOM 669 C CA . ALA A 1 86 ? 12.635 -5.062 -14.469 1.00 92.31 86 ALA A CA 1
ATOM 670 C C . ALA A 1 86 ? 13.661 -4.067 -15.041 1.00 92.31 86 ALA A C 1
ATOM 672 O O . ALA A 1 86 ? 13.995 -4.140 -16.219 1.00 92.31 86 ALA A O 1
ATOM 673 N N . THR A 1 87 ? 14.166 -3.140 -14.223 1.00 89.69 87 THR A N 1
ATOM 674 C CA . THR A 1 87 ? 15.190 -2.160 -14.623 1.00 89.69 87 THR A CA 1
ATOM 675 C C . THR A 1 87 ? 16.606 -2.540 -14.185 1.00 89.69 87 THR A C 1
ATOM 677 O O . THR A 1 87 ? 17.534 -1.776 -14.423 1.00 89.69 87 THR A O 1
ATOM 680 N N . LEU A 1 88 ? 16.779 -3.671 -13.496 1.00 87.19 88 LEU A N 1
ATOM 681 C CA . LEU A 1 88 ?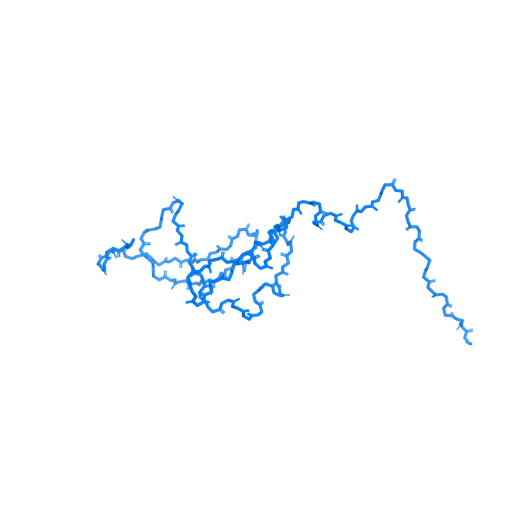 18.050 -4.144 -12.930 1.00 87.19 88 LEU A CA 1
ATOM 682 C C . LEU A 1 88 ? 18.645 -5.301 -13.750 1.00 87.19 88 LEU A C 1
ATOM 684 O O . LEU A 1 88 ? 19.340 -6.166 -13.216 1.00 87.19 88 LEU A O 1
ATOM 688 N N . ASP A 1 89 ? 18.361 -5.328 -15.052 1.00 72.88 89 ASP A N 1
ATOM 689 C CA . ASP A 1 89 ? 18.861 -6.344 -15.972 1.00 72.88 89 ASP A CA 1
ATOM 690 C C . ASP A 1 89 ? 20.277 -5.983 -16.459 1.00 72.88 89 ASP A C 1
ATOM 692 O O . ASP A 1 89 ? 20.466 -5.237 -17.418 1.00 72.88 89 ASP A O 1
ATOM 696 N N . HIS A 1 90 ? 21.293 -6.483 -15.750 1.00 65.31 90 HIS A N 1
ATOM 697 C CA . HIS A 1 90 ? 22.710 -6.321 -16.099 1.00 65.31 90 HIS A CA 1
ATOM 698 C C . HIS A 1 90 ? 23.352 -7.653 -16.506 1.00 65.31 90 HIS A C 1
ATOM 700 O O . HIS A 1 90 ? 24.450 -7.991 -16.060 1.00 65.31 90 HIS A O 1
ATOM 706 N N . VAL A 1 91 ? 22.676 -8.434 -17.354 1.00 74.12 91 VAL A N 1
ATOM 707 C CA . VAL A 1 91 ? 23.245 -9.679 -17.908 1.00 74.12 91 VAL A CA 1
ATOM 708 C C . VAL A 1 91 ? 24.507 -9.405 -18.749 1.00 74.12 91 VAL A C 1
ATOM 710 O O . VAL A 1 91 ? 25.381 -10.267 -18.846 1.00 74.12 91 VAL A O 1
ATOM 713 N N . ALA A 1 92 ? 24.657 -8.193 -19.291 1.00 76.25 92 ALA A N 1
ATOM 714 C CA . ALA A 1 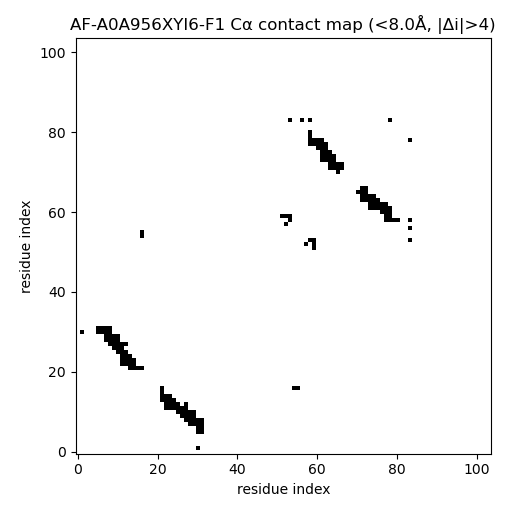92 ? 25.880 -7.701 -19.923 1.00 76.25 92 ALA A CA 1
ATOM 715 C C . ALA A 1 92 ? 26.117 -6.212 -19.581 1.00 76.25 92 ALA A C 1
ATOM 717 O O . ALA A 1 92 ? 25.168 -5.519 -19.210 1.00 76.25 92 ALA A O 1
ATOM 718 N N . PRO A 1 93 ? 27.358 -5.697 -19.696 1.00 82.00 93 PRO A N 1
ATOM 719 C CA . PRO A 1 93 ? 27.629 -4.271 -19.527 1.00 82.00 93 PRO A CA 1
ATOM 720 C C . PRO A 1 93 ? 26.837 -3.429 -20.539 1.00 82.00 93 PRO A C 1
ATOM 722 O O . PRO A 1 93 ? 26.946 -3.664 -21.741 1.00 82.00 93 PRO A O 1
ATOM 725 N N . ASP A 1 94 ? 26.097 -2.432 -20.052 1.00 83.69 94 ASP A N 1
ATOM 726 C CA . ASP A 1 94 ? 25.412 -1.415 -20.859 1.00 83.69 94 ASP A CA 1
ATOM 727 C C . ASP A 1 94 ? 26.149 -0.070 -20.694 1.00 83.69 94 ASP A C 1
ATOM 729 O O . ASP A 1 94 ? 25.916 0.652 -19.717 1.00 83.69 94 ASP A O 1
ATOM 733 N N . PRO A 1 95 ? 27.157 0.232 -21.539 1.00 86.12 95 PRO A N 1
ATOM 734 C CA . PRO A 1 95 ? 27.952 1.443 -21.394 1.00 86.12 95 PRO A CA 1
ATOM 735 C C . PRO A 1 95 ? 27.113 2.685 -21.719 1.00 86.12 95 PRO A C 1
ATOM 737 O O . PRO A 1 95 ? 26.690 2.896 -22.852 1.00 86.12 95 PRO A O 1
ATOM 740 N N . PHE A 1 96 ? 26.930 3.556 -20.728 1.00 88.06 96 PHE A N 1
ATOM 741 C CA . PHE A 1 96 ? 26.284 4.851 -20.924 1.00 88.06 96 PHE A CA 1
ATOM 742 C C . PHE A 1 96 ? 27.249 5.856 -21.570 1.00 88.06 96 PHE A C 1
ATOM 744 O O . PHE A 1 96 ? 28.224 6.285 -20.947 1.00 88.06 96 PHE A O 1
ATOM 751 N N . GLU A 1 97 ? 26.956 6.274 -22.803 1.00 90.69 97 GLU A N 1
ATOM 752 C CA . GLU A 1 97 ? 27.630 7.396 -23.460 1.00 90.69 97 GLU A CA 1
ATOM 753 C C . GLU A 1 97 ? 26.792 8.679 -23.308 1.00 90.69 97 GLU A C 1
ATOM 755 O O . GLU A 1 97 ? 25.770 8.832 -23.982 1.00 90.69 97 GLU A O 1
ATOM 760 N N . PRO A 1 98 ? 27.182 9.628 -22.433 1.00 89.50 98 PRO A N 1
ATOM 761 C CA . PRO A 1 98 ? 26.441 10.872 -22.285 1.00 89.50 98 PRO A CA 1
ATOM 762 C C . PRO A 1 98 ? 26.521 11.709 -23.572 1.00 89.50 98 PRO A C 1
ATOM 764 O O . PRO A 1 98 ? 27.573 11.742 -24.224 1.00 89.50 98 PRO A O 1
ATOM 767 N N . PRO A 1 99 ? 25.454 12.449 -23.929 1.00 87.69 99 PRO A N 1
ATOM 768 C CA . PRO A 1 99 ? 25.495 13.354 -25.067 1.00 87.69 99 PRO A CA 1
ATOM 769 C C . PRO A 1 99 ? 26.615 14.384 -24.880 1.00 87.69 99 PRO A C 1
ATOM 771 O O . PRO A 1 99 ? 26.679 15.089 -23.872 1.00 87.69 99 PRO A O 1
ATOM 774 N N . ARG A 1 100 ? 27.518 14.471 -25.861 1.00 85.94 100 ARG A N 1
ATOM 775 C CA . ARG A 1 100 ? 28.579 15.481 -25.878 1.00 85.94 100 ARG A CA 1
ATOM 776 C C . ARG A 1 100 ? 27.991 16.797 -26.376 1.00 85.94 100 ARG A C 1
ATOM 778 O O . ARG A 1 100 ? 27.760 16.950 -27.573 1.00 85.94 100 ARG A O 1
ATOM 785 N N . THR A 1 101 ? 27.763 17.753 -25.483 1.00 80.81 101 THR A N 1
ATOM 786 C CA . THR A 1 101 ? 27.525 19.140 -25.897 1.00 80.81 101 THR A CA 1
ATOM 787 C C . THR A 1 101 ? 28.815 19.669 -26.533 1.00 80.81 101 THR A C 1
ATOM 789 O O . THR A 1 101 ? 29.866 19.571 -25.892 1.00 80.81 101 THR A O 1
ATOM 792 N N . PRO A 1 102 ? 28.799 20.215 -27.763 1.00 74.12 102 PRO A N 1
ATOM 793 C CA . PRO A 1 102 ? 29.956 20.932 -28.276 1.00 74.12 102 PRO A CA 1
ATOM 794 C C . PRO A 1 102 ? 30.226 22.122 -27.349 1.00 74.12 102 PRO A C 1
ATOM 796 O O . PRO A 1 102 ? 29.322 22.912 -27.075 1.00 74.12 102 PRO A O 1
ATOM 799 N N . LEU A 1 103 ? 31.449 22.227 -26.832 1.00 71.25 103 LEU A N 1
ATOM 800 C CA . LEU A 1 103 ? 31.921 23.469 -26.228 1.00 71.25 103 LEU A CA 1
ATOM 801 C C . LEU A 1 103 ? 32.028 24.492 -27.368 1.00 71.25 103 LEU A C 1
ATOM 803 O O . LEU A 1 103 ? 32.804 24.272 -28.298 1.00 71.25 103 LEU A O 1
ATOM 807 N N . ASN A 1 104 ? 31.206 25.543 -27.316 1.00 61.03 104 ASN A N 1
ATOM 808 C CA . ASN A 1 104 ? 31.420 26.754 -28.112 1.00 61.03 104 ASN A CA 1
ATOM 809 C C . ASN A 1 104 ? 32.640 27.515 -27.591 1.00 61.03 104 ASN A C 1
ATOM 811 O O . ASN A 1 104 ? 32.807 27.557 -26.349 1.00 61.03 104 ASN A O 1
#

Foldseek 3Di:
DDDPPAQWDFAWAADDDPDPPRTPGHRDTDHDDDPPDDDDDPPCPPPNQVVDDCPVNNWAQWDWDQDPVRDIDTPGHTDDVCNVCVVVPCPDDDDDDDDDDDDD

Solvent-accessible surface area (backbone atoms only — not comparable to full-atom values): 7309 Å² total; per-residue (Å²): 135,82,61,98,81,54,68,65,45,79,40,67,44,60,65,88,63,98,48,93,77,45,55,82,44,71,73,41,77,37,58,85,83,59,96,87,66,89,83,83,78,78,87,49,85,67,70,38,76,83,67,58,74,55,65,97,73,43,63,54,72,57,42,73,43,77,44,97,87,71,50,78,42,76,81,37,74,53,55,49,72,67,66,74,45,64,85,68,76,67,92,57,92,79,85,83,77,78,86,79,75,82,85,129

pLDDT: mean 91.16, std 9.79, range [50.56, 98.56]